Protein AF-A0A8T5MMN0-F1 (afdb_monomer)

Structure (mmCIF, N/CA/C/O backbone):
data_AF-A0A8T5MMN0-F1
#
_entry.id   AF-A0A8T5MMN0-F1
#
loop_
_atom_site.group_PDB
_atom_site.id
_atom_site.type_symbol
_atom_site.label_atom_id
_atom_site.label_alt_id
_atom_site.label_comp_id
_atom_site.label_asym_id
_atom_site.label_entity_id
_atom_site.label_seq_id
_atom_site.pdbx_PDB_ins_code
_atom_site.Cartn_x
_atom_site.Cartn_y
_atom_site.Cartn_z
_atom_site.occupancy
_atom_site.B_iso_or_equiv
_atom_site.auth_seq_id
_atom_site.auth_comp_id
_atom_site.auth_asym_id
_atom_site.auth_atom_id
_atom_site.pdbx_PDB_model_num
ATOM 1 N N . MET A 1 1 ? 16.183 12.855 -0.594 1.00 50.81 1 MET A N 1
ATOM 2 C CA . MET A 1 1 ? 17.279 11.936 -0.220 1.00 50.81 1 MET A CA 1
ATOM 3 C C . MET A 1 1 ? 18.190 12.653 0.757 1.00 50.81 1 MET A C 1
ATOM 5 O O . MET A 1 1 ? 18.650 13.741 0.435 1.00 50.81 1 MET A O 1
ATOM 9 N N . ILE A 1 2 ? 18.397 12.097 1.950 1.00 59.03 2 ILE A N 1
ATOM 10 C CA . ILE A 1 2 ? 19.385 12.622 2.902 1.00 59.03 2 ILE A CA 1
ATOM 11 C C . ILE A 1 2 ? 20.780 12.265 2.369 1.00 59.03 2 ILE A C 1
ATOM 13 O O . ILE A 1 2 ? 20.965 11.178 1.824 1.00 59.03 2 ILE A O 1
ATOM 17 N N . SER A 1 3 ? 21.750 13.178 2.458 1.00 78.44 3 SER A N 1
ATOM 18 C CA . SER A 1 3 ? 23.101 12.899 1.963 1.00 78.44 3 SER A CA 1
ATOM 19 C C . SER A 1 3 ? 23.800 11.874 2.863 1.00 78.44 3 SER A C 1
ATOM 21 O O . SER A 1 3 ? 23.713 11.949 4.087 1.00 78.44 3 SER A O 1
ATOM 23 N N . ALA A 1 4 ? 24.546 10.939 2.268 1.00 73.38 4 ALA A N 1
ATOM 24 C CA . ALA A 1 4 ? 25.318 9.939 3.014 1.00 73.38 4 ALA A CA 1
ATOM 25 C C . ALA A 1 4 ? 26.322 10.572 4.000 1.00 73.38 4 ALA A C 1
ATOM 27 O O . ALA A 1 4 ? 26.671 9.978 5.018 1.00 73.38 4 ALA A O 1
ATOM 28 N N . LYS A 1 5 ? 26.757 11.807 3.716 1.00 77.69 5 LYS A N 1
ATOM 29 C CA . LYS A 1 5 ? 27.598 12.606 4.611 1.00 77.69 5 LYS A CA 1
ATOM 30 C C . LYS A 1 5 ? 26.834 13.052 5.862 1.00 77.69 5 LYS A C 1
ATOM 32 O O . LYS A 1 5 ? 27.363 12.925 6.957 1.00 77.69 5 LYS A O 1
ATOM 37 N N . LEU A 1 6 ? 25.587 13.502 5.704 1.00 74.56 6 LEU A N 1
ATOM 38 C CA . LEU A 1 6 ? 24.739 13.906 6.825 1.00 74.56 6 LEU A CA 1
ATOM 39 C C . LEU A 1 6 ? 24.403 12.719 7.736 1.00 74.56 6 LEU A C 1
ATOM 41 O O . LEU A 1 6 ? 24.421 12.874 8.948 1.00 74.56 6 LEU A O 1
ATOM 45 N N . ILE A 1 7 ? 24.151 11.537 7.163 1.00 73.81 7 ILE A N 1
ATOM 46 C CA . ILE A 1 7 ? 23.873 10.307 7.926 1.00 73.81 7 ILE A CA 1
ATOM 47 C C . ILE A 1 7 ? 25.061 9.964 8.836 1.00 73.81 7 ILE A C 1
ATOM 49 O O . ILE A 1 7 ? 24.891 9.855 10.046 1.00 73.81 7 ILE A O 1
ATOM 53 N N . LYS A 1 8 ? 26.282 9.927 8.284 1.00 71.38 8 LYS A N 1
ATOM 54 C CA . LYS A 1 8 ? 27.506 9.684 9.069 1.00 71.38 8 LYS A CA 1
ATOM 55 C C . LYS A 1 8 ? 27.772 10.745 10.137 1.00 71.38 8 LYS A C 1
ATOM 57 O O . LYS A 1 8 ? 28.309 10.427 11.196 1.00 71.38 8 LYS A O 1
ATOM 62 N N . ASP A 1 9 ? 27.450 12.005 9.857 1.00 77.38 9 ASP A N 1
ATOM 63 C CA . ASP A 1 9 ? 27.627 13.091 10.825 1.00 77.38 9 ASP A CA 1
ATOM 64 C C . ASP A 1 9 ? 26.597 13.023 11.970 1.00 77.38 9 ASP A C 1
ATOM 66 O O . ASP A 1 9 ? 26.895 13.471 13.077 1.00 77.38 9 ASP A O 1
ATOM 70 N N . LEU A 1 10 ? 25.414 12.444 11.732 1.00 73.50 10 LEU A N 1
ATOM 71 C CA . LEU A 1 10 ? 24.392 12.194 12.753 1.00 73.50 10 LEU A CA 1
ATOM 72 C C . LEU A 1 10 ? 24.743 10.976 13.620 1.00 73.50 10 LEU A C 1
ATOM 74 O O . LEU A 1 10 ? 24.730 11.093 14.845 1.00 73.50 10 LEU A O 1
ATOM 78 N N . GLU A 1 11 ? 25.175 9.868 13.012 1.00 68.69 11 GLU A N 1
ATOM 79 C CA . GLU A 1 11 ? 25.660 8.673 13.727 1.00 68.69 11 GLU A CA 1
ATOM 80 C C . GLU A 1 11 ? 26.822 9.018 14.675 1.00 68.69 11 GLU A C 1
ATOM 82 O O . GLU A 1 11 ? 26.828 8.641 15.845 1.00 68.69 11 GLU A O 1
ATOM 87 N N . LYS A 1 12 ? 27.781 9.838 14.215 1.00 72.44 12 LYS A N 1
ATOM 88 C CA . LYS A 1 12 ? 28.902 10.324 15.043 1.00 72.44 12 LYS A CA 1
ATOM 89 C C . LYS A 1 12 ? 28.479 11.187 16.232 1.00 72.44 12 LYS A C 1
ATOM 91 O O . LYS A 1 12 ? 29.250 11.317 17.180 1.00 72.44 12 LYS A O 1
ATOM 96 N N . LYS A 1 13 ? 27.299 11.808 16.177 1.00 76.69 13 LYS A N 1
ATOM 97 C CA . LYS A 1 13 ? 26.733 12.611 17.272 1.00 76.69 13 LYS A CA 1
ATOM 98 C C . LYS A 1 13 ? 25.894 11.778 18.249 1.00 76.69 13 LYS A C 1
ATOM 100 O O . LYS A 1 13 ? 25.288 12.361 19.142 1.00 76.69 13 LYS A O 1
ATOM 105 N N . GLY A 1 14 ? 25.871 10.451 18.099 1.00 53.41 14 GLY A N 1
ATOM 106 C CA . GLY A 1 14 ? 25.109 9.548 18.963 1.00 53.41 14 GLY A CA 1
ATOM 107 C C . GLY A 1 14 ? 23.622 9.472 18.618 1.00 53.41 14 GLY A C 1
ATOM 108 O O . GLY A 1 14 ? 22.844 8.974 19.423 1.00 53.41 14 GLY A O 1
ATOM 109 N N . PHE A 1 15 ? 23.215 9.965 17.442 1.00 58.56 15 PHE A N 1
ATOM 110 C CA . PHE A 1 15 ? 21.900 9.639 16.902 1.00 58.56 15 PHE A CA 1
ATOM 111 C C . PHE A 1 15 ? 21.975 8.243 16.280 1.00 58.56 15 PHE A C 1
ATOM 113 O O . PHE A 1 15 ? 22.472 8.091 15.164 1.00 58.56 15 PHE A O 1
ATOM 120 N N . GLU A 1 16 ? 21.476 7.233 16.992 1.00 56.16 16 GLU A N 1
ATOM 121 C CA . GLU A 1 16 ? 21.065 5.983 16.355 1.00 56.16 16 GLU A CA 1
ATOM 122 C C . GLU A 1 16 ? 19.854 6.297 15.473 1.00 56.16 16 GLU A C 1
ATOM 124 O O . GLU A 1 16 ? 18.778 6.677 15.939 1.00 56.16 16 GLU A O 1
ATOM 129 N N . LEU A 1 17 ? 20.069 6.245 14.160 1.00 58.19 17 LEU A N 1
ATOM 130 C CA . LEU A 1 17 ? 18.989 6.299 13.188 1.00 58.19 17 LEU A CA 1
ATOM 131 C C . LEU A 1 17 ? 18.343 4.916 13.160 1.00 58.19 17 LEU A C 1
ATOM 133 O O . LEU A 1 17 ? 18.714 4.073 12.344 1.00 58.19 17 LEU A O 1
ATOM 137 N N . ASP A 1 18 ? 17.377 4.696 14.048 1.00 52.75 18 ASP A N 1
ATOM 138 C CA . ASP A 1 18 ? 16.471 3.558 13.942 1.00 52.75 18 ASP A CA 1
ATOM 139 C C . ASP A 1 18 ? 15.625 3.749 12.684 1.00 52.75 18 ASP A C 1
ATOM 141 O O . ASP A 1 18 ? 14.630 4.479 12.651 1.00 52.75 18 ASP A O 1
ATOM 145 N N . PHE A 1 19 ? 16.066 3.129 11.593 1.00 55.66 19 PHE A N 1
ATOM 146 C CA . PHE A 1 19 ? 15.225 3.009 10.419 1.00 55.66 19 PHE A CA 1
ATOM 147 C C . PHE A 1 19 ? 14.053 2.096 10.788 1.00 55.66 19 PHE A C 1
ATOM 149 O O . PHE A 1 19 ? 14.296 0.994 11.287 1.00 55.66 19 PHE A O 1
ATOM 156 N N . PRO A 1 20 ? 12.797 2.511 10.545 1.00 58.19 20 PRO A N 1
ATOM 157 C CA . PRO A 1 20 ? 11.655 1.652 10.807 1.00 58.19 20 PRO A CA 1
ATOM 158 C C . PRO A 1 20 ? 11.820 0.368 9.995 1.00 58.19 20 PRO A C 1
ATOM 160 O O . PRO A 1 20 ? 11.837 0.378 8.759 1.00 58.19 20 PRO A O 1
ATOM 163 N N . THR A 1 21 ? 12.018 -0.735 10.709 1.00 60.91 21 THR A N 1
ATOM 164 C CA . THR A 1 21 ? 12.093 -2.070 10.132 1.00 60.91 21 THR A CA 1
ATOM 165 C C . THR A 1 21 ? 10.674 -2.601 10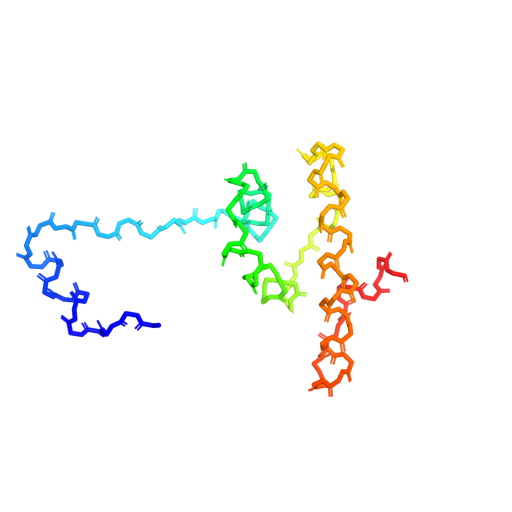.076 1.00 60.91 21 THR A C 1
ATOM 167 O O . THR A 1 21 ? 10.109 -3.048 11.067 1.00 60.91 21 THR A O 1
ATOM 170 N N . PHE A 1 22 ? 10.061 -2.491 8.902 1.00 65.25 22 PHE A N 1
ATOM 171 C CA . PHE A 1 22 ? 8.756 -3.094 8.683 1.00 65.25 22 PHE A CA 1
ATOM 172 C C . PHE A 1 22 ? 8.943 -4.601 8.516 1.00 65.25 22 PHE A C 1
ATOM 174 O O . PHE A 1 22 ? 9.711 -5.037 7.659 1.00 65.25 22 PHE A O 1
ATOM 181 N N . GLU A 1 23 ? 8.226 -5.395 9.310 1.00 70.88 23 GLU A N 1
ATOM 182 C CA . GLU A 1 23 ? 8.267 -6.861 9.205 1.00 70.88 23 GLU A CA 1
ATOM 183 C C . GLU A 1 23 ? 7.745 -7.363 7.848 1.00 70.88 23 GLU A C 1
ATOM 185 O O . GLU A 1 23 ? 8.125 -8.442 7.396 1.00 70.88 23 GLU A O 1
ATOM 190 N N . SER A 1 24 ? 6.874 -6.588 7.187 1.00 84.12 24 SER A N 1
ATOM 191 C CA . SER A 1 24 ? 6.336 -6.908 5.865 1.00 84.12 24 SER A CA 1
ATOM 192 C C . SER A 1 24 ? 5.873 -5.663 5.097 1.00 84.12 24 SER A C 1
ATOM 194 O O . SER A 1 24 ? 5.647 -4.592 5.674 1.00 84.12 24 SER A O 1
ATOM 196 N N . ASN A 1 25 ? 5.687 -5.811 3.782 1.00 86.06 25 ASN A N 1
ATOM 197 C CA . ASN A 1 25 ? 5.154 -4.756 2.917 1.00 86.06 25 ASN A CA 1
ATOM 198 C C . ASN A 1 25 ? 3.717 -4.362 3.297 1.00 86.06 25 ASN A C 1
ATOM 200 O O . ASN A 1 25 ? 3.349 -3.192 3.205 1.00 86.06 25 ASN A O 1
ATOM 204 N N . GLU A 1 26 ? 2.917 -5.308 3.788 1.00 89.81 26 GLU A N 1
ATOM 205 C CA . GLU A 1 26 ? 1.572 -5.050 4.302 1.00 89.81 26 GLU A CA 1
ATOM 206 C C . GLU A 1 26 ? 1.622 -4.166 5.546 1.00 89.81 26 GLU A C 1
ATOM 208 O O . GLU A 1 26 ? 0.916 -3.160 5.595 1.00 89.81 26 GLU A O 1
ATOM 213 N N . ASN A 1 27 ? 2.480 -4.498 6.519 1.00 87.38 27 ASN A N 1
ATOM 214 C CA . ASN A 1 27 ? 2.648 -3.692 7.730 1.00 87.38 27 ASN A CA 1
ATOM 215 C C . ASN A 1 27 ? 3.089 -2.267 7.375 1.00 87.38 27 ASN A C 1
ATOM 217 O O . ASN A 1 27 ? 2.502 -1.306 7.865 1.00 87.38 27 ASN A O 1
ATOM 221 N N . ARG A 1 28 ? 4.012 -2.122 6.416 1.00 88.06 28 ARG A N 1
ATOM 222 C CA . ARG A 1 28 ? 4.431 -0.814 5.900 1.00 88.06 28 ARG A CA 1
ATOM 223 C C . ARG A 1 28 ? 3.275 0.001 5.325 1.00 88.06 28 ARG A C 1
ATOM 225 O O . ARG A 1 28 ? 3.138 1.181 5.638 1.00 88.06 28 ARG A O 1
ATOM 232 N N . ILE A 1 29 ? 2.441 -0.603 4.480 1.00 89.50 29 ILE A N 1
ATOM 233 C CA . ILE A 1 29 ? 1.288 0.082 3.878 1.00 89.50 29 ILE A CA 1
ATOM 234 C C . ILE A 1 29 ? 0.274 0.481 4.957 1.00 89.50 29 ILE A C 1
ATOM 236 O O . ILE A 1 29 ? -0.233 1.604 4.939 1.00 89.50 29 ILE A O 1
ATOM 240 N N . ILE A 1 30 ? -0.004 -0.419 5.902 1.00 89.75 30 ILE A N 1
ATOM 241 C CA . ILE A 1 30 ? -0.948 -0.184 6.999 1.00 89.75 30 ILE A CA 1
ATOM 242 C C . ILE A 1 30 ? -0.469 0.966 7.886 1.00 89.75 30 ILE A C 1
ATOM 244 O O . ILE A 1 30 ? -1.252 1.870 8.173 1.00 89.75 30 ILE A O 1
ATOM 248 N N . GLU A 1 31 ? 0.802 0.970 8.283 1.00 88.62 31 GLU A N 1
ATOM 249 C CA . GLU A 1 31 ? 1.382 2.015 9.130 1.00 88.62 31 GLU A CA 1
ATOM 250 C C . GLU A 1 31 ? 1.370 3.379 8.434 1.00 88.62 31 GLU A C 1
ATOM 252 O O . GLU A 1 31 ? 0.893 4.354 9.014 1.00 88.62 31 GLU A O 1
ATOM 257 N N . ILE A 1 32 ? 1.756 3.443 7.152 1.00 88.56 32 ILE A N 1
ATOM 258 C CA . ILE A 1 32 ? 1.696 4.689 6.369 1.00 88.56 32 ILE A CA 1
ATOM 259 C C . ILE A 1 32 ? 0.267 5.253 6.323 1.00 88.56 32 ILE A C 1
ATOM 261 O O . ILE A 1 32 ? 0.064 6.466 6.430 1.00 88.56 32 ILE A O 1
ATOM 265 N N . LEU A 1 33 ? -0.739 4.392 6.149 1.00 88.31 33 LEU A N 1
ATOM 266 C CA . LEU A 1 33 ? -2.142 4.812 6.124 1.00 88.31 33 LEU A CA 1
ATOM 267 C C . LEU A 1 33 ? -2.648 5.221 7.516 1.00 88.31 33 LEU A C 1
ATOM 269 O O . LEU A 1 33 ? -3.438 6.162 7.623 1.00 88.31 33 LEU A O 1
ATOM 273 N N . ALA A 1 34 ? -2.176 4.560 8.575 1.00 87.75 34 ALA A N 1
ATOM 274 C CA . ALA A 1 34 ? -2.546 4.844 9.958 1.00 87.75 34 ALA A CA 1
ATOM 275 C C . ALA A 1 34 ? -1.940 6.156 10.487 1.00 87.75 34 ALA A C 1
ATOM 277 O O . ALA A 1 34 ? -2.600 6.862 11.253 1.00 87.75 34 ALA A O 1
ATOM 278 N N . GLU A 1 35 ? -0.731 6.523 10.047 1.00 85.31 35 GLU A N 1
ATOM 279 C CA . GLU A 1 35 ? -0.064 7.779 10.422 1.00 85.31 35 GLU A CA 1
ATOM 280 C C . GLU A 1 35 ? -0.813 9.033 9.944 1.00 85.31 35 GLU A C 1
ATOM 282 O O . GLU A 1 35 ? -0.571 10.131 10.449 1.00 85.31 35 GLU A O 1
ATOM 287 N N . LYS A 1 36 ? -1.725 8.897 8.966 1.00 79.19 36 LYS A N 1
ATOM 288 C CA . LYS A 1 36 ? -2.477 10.007 8.342 1.00 79.19 36 LYS A CA 1
ATOM 289 C C . LYS A 1 36 ? -1.579 11.130 7.808 1.00 79.19 36 LYS A C 1
ATOM 291 O O . LYS A 1 36 ? -2.025 12.263 7.620 1.00 79.19 36 LYS A O 1
ATOM 296 N N . ASN A 1 37 ? -0.315 10.818 7.544 1.00 82.06 37 ASN A N 1
ATOM 297 C CA . ASN A 1 37 ? 0.657 11.748 7.005 1.00 82.06 37 ASN A CA 1
ATOM 298 C C . ASN A 1 37 ? 0.671 11.636 5.481 1.00 82.06 37 ASN A C 1
ATOM 300 O O . ASN A 1 37 ? 1.296 10.746 4.904 1.00 82.06 37 ASN A O 1
ATOM 304 N N . GLU A 1 38 ? 0.006 12.576 4.811 1.00 84.31 38 GLU A N 1
ATOM 305 C CA . GLU A 1 38 ? -0.160 12.508 3.357 1.00 84.31 38 GLU A CA 1
ATOM 306 C C . GLU A 1 38 ? 1.156 12.549 2.574 1.00 84.31 38 GLU A C 1
ATOM 308 O O . GLU A 1 38 ? 1.223 12.067 1.443 1.00 84.31 38 GLU A O 1
ATOM 313 N N . ARG A 1 39 ? 2.227 13.068 3.187 1.00 85.00 39 ARG A N 1
ATOM 314 C CA . ARG A 1 39 ? 3.565 13.105 2.582 1.00 85.00 39 ARG A CA 1
ATOM 315 C C . ARG A 1 39 ? 4.158 11.712 2.380 1.00 85.00 39 ARG A C 1
ATOM 317 O O . ARG A 1 39 ? 5.073 11.573 1.573 1.00 85.00 39 ARG A O 1
ATOM 324 N N . LEU A 1 40 ? 3.652 10.705 3.092 1.00 84.88 40 LEU A N 1
ATOM 325 C CA . LEU A 1 40 ? 4.108 9.320 2.999 1.00 84.88 40 LEU A CA 1
ATOM 326 C C . LEU A 1 40 ? 3.324 8.499 1.972 1.00 84.88 40 LEU A C 1
ATOM 328 O O . LEU A 1 40 ? 3.814 7.467 1.522 1.00 84.88 40 LEU A O 1
ATOM 332 N N . TYR A 1 41 ? 2.153 8.959 1.524 1.00 86.50 41 TYR A N 1
ATOM 333 C CA . TYR A 1 41 ? 1.345 8.232 0.536 1.00 86.50 41 TYR A CA 1
ATOM 334 C C . TYR A 1 41 ? 2.066 7.931 -0.785 1.00 86.50 41 TYR A C 1
ATOM 336 O O . TYR A 1 41 ? 1.841 6.847 -1.322 1.00 86.50 41 TYR A O 1
ATOM 344 N N . PRO A 1 42 ? 2.969 8.789 -1.308 1.00 85.88 42 PRO A N 1
ATOM 345 C CA . PRO A 1 42 ? 3.767 8.454 -2.486 1.00 85.88 42 PRO A CA 1
ATOM 346 C C . PRO A 1 42 ? 4.680 7.232 -2.310 1.00 85.88 42 PRO A C 1
ATOM 348 O O . PRO A 1 42 ? 5.110 6.659 -3.308 1.00 85.88 42 PRO A O 1
ATOM 351 N N . ALA A 1 43 ? 4.971 6.810 -1.074 1.00 85.62 43 ALA A N 1
ATOM 352 C CA . ALA A 1 43 ? 5.743 5.599 -0.822 1.00 85.62 43 ALA A CA 1
ATOM 353 C C . ALA A 1 43 ? 4.925 4.318 -1.051 1.00 85.62 43 ALA A C 1
ATOM 355 O O . ALA A 1 43 ? 5.509 3.300 -1.407 1.00 85.62 43 ALA A O 1
ATOM 356 N N . ILE A 1 44 ? 3.592 4.365 -0.918 1.00 88.31 44 ILE A N 1
ATOM 357 C CA . ILE A 1 44 ? 2.731 3.185 -1.099 1.00 88.31 44 ILE A CA 1
ATOM 358 C C . ILE A 1 44 ? 2.820 2.640 -2.533 1.00 88.31 44 ILE A C 1
ATOM 360 O O . ILE A 1 44 ? 3.106 1.456 -2.671 1.00 88.31 44 ILE A O 1
ATOM 364 N N . PRO A 1 45 ? 2.675 3.444 -3.610 1.00 87.81 45 PRO A N 1
ATOM 365 C CA . PRO A 1 45 ? 2.884 2.962 -4.975 1.00 87.81 45 PRO A CA 1
ATOM 366 C C . PRO A 1 45 ? 4.237 2.287 -5.194 1.00 87.81 45 PRO A C 1
ATOM 368 O O . PRO A 1 45 ? 4.315 1.333 -5.953 1.00 87.81 45 PRO A O 1
ATOM 371 N N . ILE A 1 46 ? 5.296 2.741 -4.520 1.00 85.06 46 ILE A N 1
ATOM 372 C CA . ILE A 1 46 ? 6.613 2.104 -4.624 1.00 85.06 46 ILE A CA 1
ATOM 373 C C . ILE A 1 46 ? 6.562 0.704 -4.010 1.00 85.06 46 ILE A C 1
ATOM 375 O O . ILE A 1 46 ? 7.083 -0.230 -4.596 1.00 85.06 46 ILE A O 1
ATOM 379 N N . THR A 1 47 ? 5.894 0.537 -2.871 1.00 85.81 47 THR A N 1
ATOM 380 C CA . THR A 1 47 ? 5.718 -0.771 -2.226 1.00 85.81 47 THR A CA 1
ATOM 381 C C . THR A 1 47 ? 4.810 -1.711 -3.031 1.00 85.81 47 THR A C 1
ATOM 383 O O . THR A 1 47 ? 4.996 -2.920 -2.990 1.00 85.81 47 THR A O 1
ATOM 386 N N . LEU A 1 48 ? 3.866 -1.179 -3.818 1.00 86.94 48 LEU A N 1
ATOM 387 C CA . LEU A 1 48 ? 2.956 -1.975 -4.658 1.00 86.94 48 LEU A CA 1
ATOM 388 C C . LEU A 1 48 ? 3.628 -2.628 -5.884 1.00 86.94 48 LEU A C 1
ATOM 390 O O . LEU A 1 48 ? 2.979 -3.425 -6.566 1.00 86.94 48 LEU A O 1
ATOM 394 N N . THR A 1 49 ? 4.879 -2.279 -6.212 1.00 83.50 49 THR A N 1
ATOM 395 C CA . THR A 1 49 ? 5.646 -2.981 -7.263 1.00 83.50 49 THR A CA 1
ATOM 396 C C . THR A 1 49 ? 6.187 -4.325 -6.778 1.00 83.50 49 THR A C 1
ATOM 398 O O . THR A 1 49 ? 6.485 -5.202 -7.590 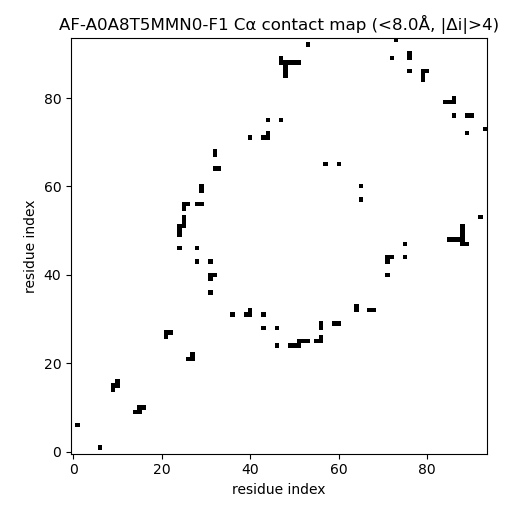1.00 83.50 49 THR A O 1
ATOM 401 N N . GLU A 1 50 ? 6.291 -4.495 -5.464 1.00 83.19 50 GLU A N 1
ATOM 402 C CA . GLU A 1 50 ? 6.709 -5.724 -4.810 1.00 83.19 50 GLU A CA 1
ATOM 403 C C . GLU A 1 50 ? 5.491 -6.578 -4.438 1.00 83.19 50 GLU A C 1
ATOM 405 O O . GLU A 1 50 ? 4.340 -6.149 -4.542 1.00 83.19 50 GLU A O 1
ATOM 410 N N . HIS A 1 51 ? 5.735 -7.818 -4.014 1.00 84.44 51 HIS A N 1
ATOM 411 C CA . HIS A 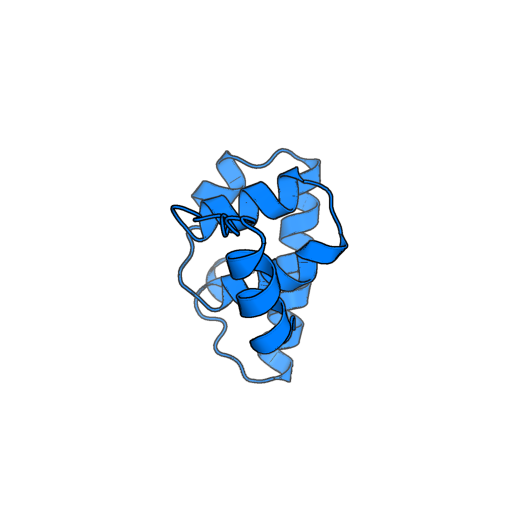1 51 ? 4.661 -8.690 -3.553 1.00 84.44 51 HIS A CA 1
ATOM 412 C C . HIS A 1 51 ? 4.001 -8.127 -2.286 1.00 84.44 51 HIS A C 1
ATOM 414 O O . HIS A 1 51 ? 4.691 -7.698 -1.357 1.00 84.44 51 HIS A O 1
ATOM 420 N N . PHE A 1 52 ? 2.668 -8.166 -2.257 1.00 87.88 52 PHE A N 1
ATOM 421 C CA . PHE A 1 52 ? 1.854 -7.848 -1.088 1.00 87.88 52 PHE A CA 1
ATOM 422 C C . PHE A 1 52 ? 0.534 -8.633 -1.114 1.00 87.88 52 PHE A C 1
ATOM 424 O O . PHE A 1 52 ? 0.037 -9.007 -2.180 1.00 87.88 52 PHE A O 1
ATOM 431 N N . ASN A 1 53 ? -0.059 -8.836 0.061 1.00 87.88 53 ASN A N 1
ATOM 432 C CA . ASN A 1 53 ? -1.382 -9.424 0.235 1.00 87.88 53 ASN A CA 1
ATOM 433 C C . ASN A 1 53 ? -2.450 -8.340 0.469 1.00 87.88 53 ASN A C 1
ATOM 435 O O . ASN A 1 53 ? -2.530 -7.738 1.542 1.00 87.88 53 ASN A O 1
ATOM 439 N N . TYR A 1 54 ? -3.300 -8.110 -0.534 1.00 86.75 54 TYR A N 1
ATOM 440 C CA . TYR A 1 54 ? -4.365 -7.105 -0.474 1.00 86.75 54 TYR A CA 1
ATOM 441 C C . TYR A 1 54 ? -5.417 -7.399 0.604 1.00 86.75 54 TYR A C 1
ATOM 443 O O . TYR A 1 54 ? -5.802 -6.492 1.346 1.00 86.75 54 TYR A O 1
ATOM 451 N N . ASP A 1 55 ? -5.838 -8.658 0.744 1.00 87.44 55 ASP A N 1
ATOM 452 C CA . ASP A 1 55 ? -6.869 -9.054 1.708 1.00 87.44 55 ASP A CA 1
ATOM 453 C C . ASP A 1 55 ? -6.413 -8.809 3.148 1.00 87.44 55 ASP A C 1
ATOM 455 O O . ASP A 1 55 ? -7.184 -8.318 3.977 1.00 87.44 55 ASP A O 1
ATOM 459 N N . LEU A 1 56 ? -5.140 -9.088 3.442 1.00 88.94 56 LEU A N 1
ATOM 460 C CA . LEU A 1 56 ? -4.554 -8.854 4.762 1.00 88.94 56 LEU A CA 1
ATOM 461 C C . LEU A 1 56 ? -4.525 -7.359 5.104 1.00 88.94 56 LEU A C 1
ATOM 463 O O . LEU A 1 56 ?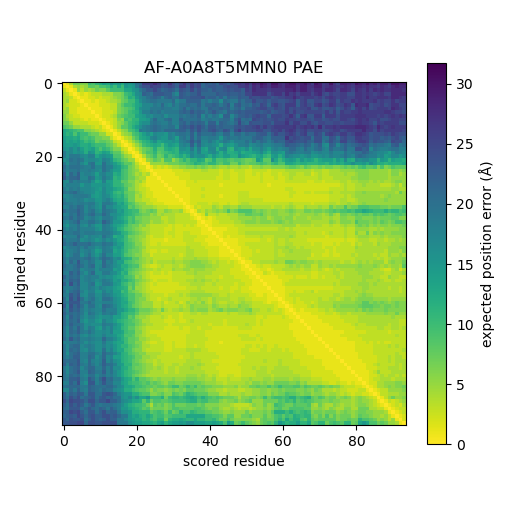 -4.871 -6.973 6.225 1.00 88.94 56 LEU A O 1
ATOM 467 N N . ILE A 1 57 ? -4.171 -6.513 4.131 1.00 89.31 57 ILE A N 1
ATOM 468 C CA . ILE A 1 57 ? -4.204 -5.056 4.290 1.00 89.31 57 ILE A CA 1
ATOM 469 C C .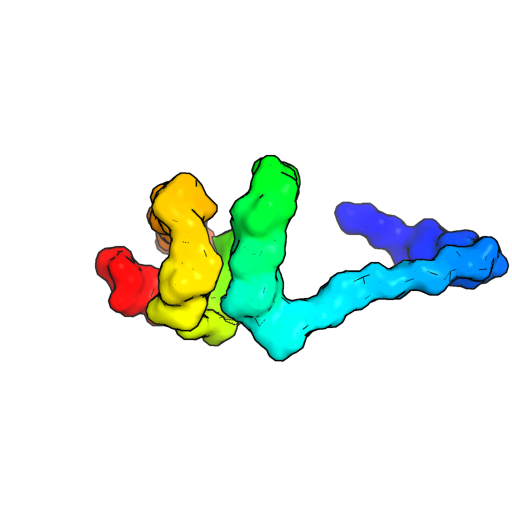 ILE A 1 57 ? -5.639 -4.607 4.571 1.00 89.31 57 ILE A C 1
ATOM 471 O O . ILE A 1 57 ? -5.894 -3.936 5.572 1.00 89.31 57 ILE A O 1
ATOM 475 N N . LEU A 1 58 ? -6.605 -5.029 3.750 1.00 89.19 58 LEU A N 1
ATOM 476 C CA . LEU A 1 58 ? -8.003 -4.642 3.928 1.00 89.19 58 LEU A CA 1
ATOM 477 C C . LEU A 1 58 ? -8.559 -5.046 5.293 1.00 89.19 58 LEU A C 1
ATOM 479 O O . LEU A 1 58 ? -9.231 -4.233 5.929 1.00 89.19 58 LEU A O 1
ATOM 483 N N . GLN A 1 59 ? -8.273 -6.258 5.773 1.00 90.44 59 GLN A N 1
ATOM 484 C CA . GLN A 1 59 ? -8.742 -6.732 7.080 1.00 90.44 59 GLN A CA 1
ATOM 485 C C . GLN A 1 59 ? -8.293 -5.828 8.235 1.00 90.44 59 GLN A C 1
ATOM 487 O O . GLN A 1 59 ? -9.046 -5.655 9.193 1.00 90.44 59 GLN A O 1
ATOM 492 N N . ARG A 1 60 ? -7.106 -5.221 8.133 1.00 90.12 60 ARG A N 1
ATOM 493 C CA . ARG A 1 60 ? -6.517 -4.381 9.187 1.00 90.12 60 ARG A CA 1
ATOM 494 C C . ARG A 1 60 ? -6.861 -2.894 9.072 1.00 90.12 60 ARG A C 1
ATOM 496 O O . ARG A 1 60 ? -6.802 -2.187 10.075 1.00 90.12 60 ARG A O 1
ATOM 503 N N . LEU A 1 61 ? -7.252 -2.418 7.890 1.00 90.88 61 LEU A N 1
ATOM 504 C CA . LEU A 1 61 ? -7.613 -1.015 7.671 1.00 90.88 61 LEU A CA 1
ATOM 505 C C . LEU A 1 61 ? -9.050 -0.694 8.105 1.00 90.88 61 LEU A C 1
ATOM 507 O O . LEU A 1 61 ? -9.989 -1.456 7.854 1.00 90.88 61 LEU A O 1
ATOM 511 N N . LYS A 1 62 ? -9.250 0.506 8.658 1.00 90.38 62 LYS A N 1
ATOM 512 C CA . LYS A 1 62 ? -10.571 1.098 8.912 1.00 90.38 62 LYS A CA 1
ATOM 513 C C . LYS A 1 62 ? -11.156 1.686 7.624 1.00 90.38 62 LYS A C 1
ATOM 515 O O . LYS A 1 62 ? -10.439 2.050 6.697 1.00 90.38 62 LYS A O 1
ATOM 520 N N . LEU A 1 63 ? -12.479 1.864 7.588 1.00 87.88 63 LEU A N 1
ATOM 521 C CA . LEU A 1 63 ? -13.228 2.462 6.465 1.00 87.88 63 LEU A CA 1
ATOM 522 C C . LEU A 1 63 ? -12.574 3.692 5.789 1.00 87.88 63 LEU A C 1
ATOM 524 O O . LEU A 1 63 ? -12.505 3.702 4.558 1.00 87.88 63 LEU A O 1
ATOM 528 N N . PRO A 1 64 ? -12.107 4.729 6.517 1.00 87.94 64 PRO A N 1
ATOM 529 C CA . PRO A 1 64 ? -11.473 5.886 5.881 1.00 87.94 64 PRO A CA 1
ATOM 530 C C . PRO A 1 64 ? -10.123 5.551 5.233 1.00 87.94 64 PRO A C 1
ATOM 532 O O . PRO A 1 64 ? -9.829 6.050 4.149 1.00 87.94 64 PRO A O 1
ATOM 535 N N . GLU A 1 65 ? -9.329 4.685 5.862 1.00 88.81 65 GLU A N 1
ATOM 536 C CA . GLU A 1 65 ? -8.022 4.265 5.350 1.00 88.81 65 GLU A CA 1
ATOM 537 C C 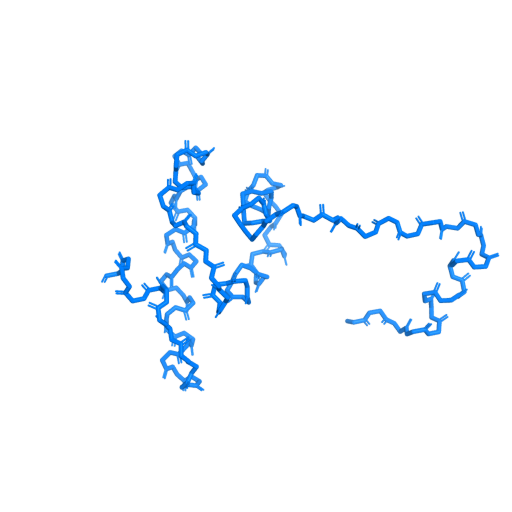. GLU A 1 65 ? -8.184 3.381 4.110 1.00 88.81 65 GLU A C 1
ATOM 539 O O . GLU A 1 65 ? -7.473 3.581 3.131 1.00 88.81 65 GLU A O 1
ATOM 544 N N . ARG A 1 66 ? -9.184 2.486 4.098 1.00 89.94 66 ARG A N 1
ATOM 545 C CA . ARG A 1 66 ? -9.536 1.665 2.926 1.00 89.94 66 ARG A CA 1
ATOM 546 C C . ARG A 1 66 ? -9.857 2.524 1.708 1.00 89.94 66 ARG A C 1
ATOM 548 O O . ARG A 1 66 ? -9.220 2.375 0.675 1.00 89.94 66 ARG A O 1
ATOM 555 N N . LYS A 1 67 ? -10.759 3.503 1.858 1.00 89.38 67 LYS A N 1
ATOM 556 C CA . LYS A 1 67 ? -11.102 4.435 0.767 1.00 89.38 67 LYS A CA 1
ATOM 557 C C . LYS A 1 67 ? -9.872 5.150 0.216 1.00 89.38 67 LYS A C 1
ATOM 559 O O . LYS A 1 67 ? -9.782 5.386 -0.987 1.00 89.38 67 LYS A O 1
ATOM 564 N N . LYS A 1 68 ? -8.937 5.528 1.092 1.00 90.12 68 LYS A N 1
ATOM 565 C CA . LYS A 1 68 ? -7.696 6.177 0.671 1.00 90.12 68 LYS A CA 1
ATOM 566 C C . LYS A 1 68 ? -6.766 5.199 -0.038 1.00 90.12 68 LYS A C 1
ATOM 568 O O . LYS A 1 68 ? -6.185 5.559 -1.057 1.00 90.12 68 LYS A O 1
ATOM 573 N N . PHE A 1 69 ? -6.652 3.976 0.465 1.00 91.75 69 PHE A N 1
ATOM 574 C CA . PHE A 1 69 ? -5.850 2.933 -0.152 1.00 91.75 69 PHE A CA 1
ATOM 575 C C . PHE A 1 69 ? -6.352 2.585 -1.556 1.00 91.75 69 PHE A C 1
ATOM 577 O O . PHE A 1 69 ? -5.555 2.573 -2.489 1.00 91.75 69 PHE A O 1
ATOM 584 N N . ASP A 1 70 ? -7.665 2.446 -1.742 1.00 90.44 70 ASP A N 1
ATOM 585 C CA . ASP A 1 70 ? -8.271 2.198 -3.054 1.00 90.44 70 ASP A CA 1
ATOM 586 C C . ASP A 1 70 ? -7.962 3.336 -4.041 1.00 90.44 70 ASP A C 1
ATOM 588 O O . ASP A 1 70 ? -7.577 3.102 -5.187 1.00 90.44 70 ASP A O 1
ATOM 592 N N . GLN A 1 71 ? -8.044 4.594 -3.586 1.00 90.69 71 GLN A N 1
ATOM 593 C CA . GLN A 1 71 ? -7.631 5.747 -4.395 1.00 90.69 71 GLN A CA 1
ATOM 594 C C . GLN A 1 71 ? -6.152 5.669 -4.790 1.00 90.69 71 GLN A C 1
ATOM 596 O O . GLN A 1 71 ? -5.805 5.960 -5.935 1.00 90.69 71 GLN A O 1
ATOM 601 N N . ILE A 1 72 ? -5.282 5.279 -3.857 1.00 90.62 72 ILE A N 1
ATOM 602 C CA . ILE A 1 72 ? -3.847 5.139 -4.109 1.00 90.62 72 ILE A CA 1
ATOM 603 C C . ILE A 1 72 ? -3.580 4.012 -5.109 1.00 90.62 72 ILE A C 1
ATOM 605 O O . ILE A 1 72 ? -2.778 4.217 -6.015 1.00 90.62 72 ILE A O 1
ATOM 609 N N . ILE A 1 73 ? -4.275 2.875 -5.014 1.00 90.62 73 ILE A N 1
ATOM 610 C CA . ILE A 1 73 ? -4.168 1.767 -5.975 1.00 90.62 73 ILE A CA 1
ATOM 611 C C . ILE A 1 73 ? -4.548 2.230 -7.384 1.00 90.62 73 ILE A C 1
ATOM 613 O O . ILE A 1 73 ? -3.801 1.988 -8.332 1.00 90.62 73 ILE A O 1
ATOM 617 N N . LEU A 1 74 ? -5.657 2.961 -7.531 1.00 90.12 74 LEU A N 1
ATOM 618 C CA . LEU A 1 74 ? -6.088 3.491 -8.830 1.00 90.12 74 LEU A CA 1
ATOM 619 C C . LEU A 1 74 ? -5.078 4.483 -9.422 1.00 90.12 74 LEU A C 1
ATOM 621 O O . LEU A 1 74 ? -4.859 4.511 -10.635 1.00 90.12 74 LEU A O 1
ATOM 625 N N . ILE A 1 75 ? -4.469 5.321 -8.582 1.00 89.06 75 ILE A N 1
ATOM 626 C CA . ILE A 1 75 ? -3.415 6.249 -9.007 1.00 89.06 75 ILE A CA 1
ATOM 627 C C . ILE A 1 75 ? -2.152 5.474 -9.400 1.00 89.06 75 ILE A C 1
ATOM 629 O O . ILE A 1 75 ? -1.575 5.753 -10.452 1.00 89.06 75 ILE A O 1
ATOM 633 N N . ALA A 1 76 ? -1.749 4.488 -8.597 1.00 89.31 76 ALA A N 1
ATOM 634 C CA . ALA A 1 76 ? -0.581 3.652 -8.848 1.00 89.31 76 ALA A CA 1
ATOM 635 C C . ALA A 1 76 ? -0.713 2.893 -10.172 1.00 89.31 76 ALA A C 1
ATOM 637 O O . ALA A 1 76 ? 0.203 2.939 -10.985 1.00 89.31 76 ALA A O 1
ATOM 638 N N . ASP A 1 77 ? -1.871 2.294 -10.457 1.00 88.6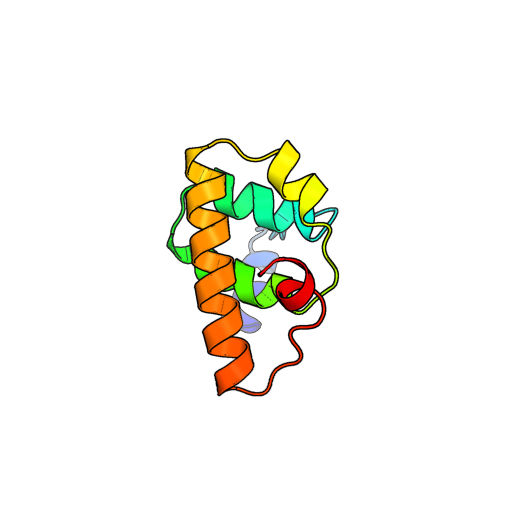2 77 ASP A N 1
ATOM 639 C CA . ASP A 1 77 ? -2.113 1.600 -11.725 1.00 88.62 77 ASP A CA 1
ATOM 640 C C . ASP A 1 77 ? -2.009 2.540 -12.935 1.00 88.62 77 ASP A C 1
ATOM 642 O O . ASP A 1 77 ? -1.363 2.208 -13.930 1.00 88.62 77 ASP A O 1
ATOM 646 N N . LYS A 1 78 ? -2.554 3.761 -12.846 1.00 89.00 78 LYS A N 1
ATOM 647 C CA . LYS A 1 78 ? -2.386 4.772 -13.906 1.00 89.00 78 LYS A CA 1
ATOM 648 C C . LYS A 1 78 ? -0.914 5.115 -14.141 1.00 89.00 78 LYS A C 1
ATOM 650 O O . LYS A 1 78 ? -0.500 5.231 -15.296 1.00 89.00 78 LYS A O 1
ATOM 655 N N . ILE A 1 79 ? -0.133 5.265 -13.070 1.00 87.69 79 ILE A N 1
ATOM 656 C CA . ILE A 1 79 ? 1.310 5.531 -13.149 1.00 87.69 79 ILE A CA 1
ATOM 657 C C . ILE A 1 79 ? 2.026 4.337 -13.782 1.00 87.69 79 ILE A C 1
ATOM 659 O O . ILE A 1 79 ? 2.761 4.516 -14.748 1.00 87.69 79 ILE A O 1
ATOM 663 N N . PHE A 1 80 ? 1.765 3.118 -13.313 1.00 90.00 80 PHE A N 1
ATOM 664 C CA . PHE A 1 80 ? 2.411 1.914 -13.829 1.00 90.00 80 PHE A CA 1
ATOM 665 C C . PHE A 1 80 ? 2.120 1.685 -15.310 1.00 90.00 80 PHE A C 1
ATOM 667 O O . PHE A 1 80 ? 3.035 1.383 -16.072 1.00 90.00 80 PHE 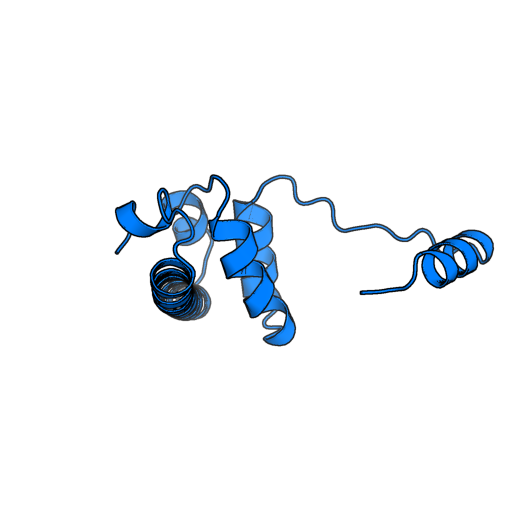A O 1
ATOM 674 N N . ARG A 1 81 ? 0.877 1.910 -15.755 1.00 87.31 81 ARG A N 1
ATOM 675 C CA . ARG A 1 81 ? 0.518 1.843 -17.180 1.00 87.31 81 ARG A CA 1
ATOM 676 C C . ARG A 1 81 ? 1.265 2.883 -18.012 1.00 87.31 81 ARG A C 1
ATOM 678 O O . ARG A 1 81 ? 1.733 2.556 -19.100 1.00 87.31 81 ARG A O 1
ATOM 685 N N . LYS A 1 82 ? 1.376 4.118 -17.514 1.00 90.62 82 LYS A N 1
ATOM 686 C CA . LYS A 1 82 ? 2.070 5.212 -18.207 1.00 90.62 82 LYS A CA 1
ATOM 687 C C . LYS A 1 82 ? 3.574 4.946 -18.326 1.00 90.62 82 LYS A C 1
ATOM 689 O O . LYS A 1 82 ? 4.135 5.113 -19.404 1.00 90.62 82 LYS A O 1
ATOM 694 N N . GLU A 1 83 ? 4.192 4.494 -17.242 1.00 88.19 83 GLU A N 1
ATOM 695 C CA . GLU A 1 83 ? 5.636 4.246 -17.139 1.00 88.19 83 GLU A CA 1
ATOM 696 C C . GLU A 1 83 ? 6.042 2.833 -17.606 1.00 88.19 83 GLU A C 1
ATOM 698 O O . GLU A 1 83 ? 7.216 2.477 -17.565 1.00 88.19 83 GLU A O 1
ATOM 703 N N . LYS A 1 84 ? 5.081 2.014 -18.064 1.00 86.31 84 LYS A N 1
ATOM 704 C CA . LYS A 1 84 ? 5.275 0.605 -18.461 1.00 86.31 84 LYS A CA 1
ATOM 705 C C . LYS A 1 84 ? 5.909 -0.261 -17.360 1.00 86.31 84 LYS A C 1
ATOM 707 O O . LYS A 1 84 ? 6.625 -1.218 -17.653 1.00 86.31 84 LYS A O 1
ATOM 712 N N . ILE A 1 85 ? 5.622 0.052 -16.099 1.00 85.81 85 ILE A N 1
ATOM 713 C CA . ILE A 1 85 ? 6.046 -0.749 -14.947 1.00 85.81 85 ILE A CA 1
ATOM 714 C C . ILE A 1 85 ? 5.124 -1.978 -14.838 1.00 85.81 85 ILE A C 1
ATOM 716 O O . ILE A 1 85 ? 3.904 -1.833 -14.975 1.00 85.81 85 ILE A O 1
ATOM 720 N N . PRO A 1 86 ? 5.659 -3.188 -14.584 1.00 81.06 86 PRO A N 1
ATOM 721 C CA . PRO A 1 86 ? 4.841 -4.366 -14.317 1.00 81.06 86 PRO A CA 1
ATOM 722 C C . PRO A 1 86 ? 3.918 -4.146 -13.112 1.00 81.06 86 PRO A C 1
ATOM 724 O O . PRO A 1 86 ? 4.375 -3.869 -12.009 1.00 81.06 86 PRO A O 1
ATOM 727 N N . ASN A 1 87 ? 2.611 -4.295 -13.318 1.00 80.94 87 ASN A N 1
ATOM 728 C CA . ASN A 1 87 ? 1.574 -4.108 -12.300 1.00 80.94 87 ASN A CA 1
ATOM 729 C C . ASN A 1 87 ? 0.918 -5.442 -11.903 1.00 80.94 87 ASN A C 1
ATOM 731 O O . ASN A 1 87 ? -0.298 -5.531 -11.738 1.00 80.94 87 ASN A O 1
ATOM 735 N N . THR A 1 88 ? 1.728 -6.499 -11.784 1.00 79.31 88 THR A N 1
ATOM 736 C CA . THR A 1 88 ? 1.284 -7.889 -11.577 1.00 79.31 88 THR A CA 1
ATOM 737 C C . THR A 1 88 ? 0.332 -8.038 -10.392 1.00 79.31 88 THR A C 1
ATOM 739 O O . THR A 1 88 ? -0.698 -8.694 -10.519 1.00 79.31 88 THR A O 1
ATOM 742 N N . TYR A 1 89 ? 0.649 -7.397 -9.266 1.00 76.88 89 TYR A N 1
ATOM 743 C CA . TYR A 1 89 ? -0.112 -7.524 -8.020 1.00 76.88 89 TYR A CA 1
ATOM 744 C C . TYR A 1 89 ? -1.319 -6.580 -7.959 1.00 76.88 89 TYR A C 1
ATOM 746 O O . TYR A 1 89 ? -2.360 -6.935 -7.423 1.00 76.88 89 TYR A O 1
ATOM 754 N N . THR A 1 90 ? -1.229 -5.396 -8.569 1.00 77.31 90 THR A N 1
ATOM 755 C CA . THR A 1 90 ? -2.335 -4.424 -8.598 1.00 77.31 90 THR A CA 1
ATOM 756 C C . THR A 1 90 ? -3.407 -4.766 -9.635 1.00 77.31 90 THR A C 1
ATOM 758 O O . THR A 1 90 ? -4.578 -4.480 -9.405 1.00 77.31 90 THR A O 1
ATOM 761 N N . ARG A 1 91 ? -3.064 -5.453 -10.736 1.00 72.44 91 ARG A N 1
ATOM 762 C CA . ARG A 1 91 ? -4.042 -5.943 -11.732 1.00 72.44 91 ARG A CA 1
ATOM 763 C C . ARG A 1 91 ? -5.011 -6.996 -11.212 1.00 72.44 91 ARG A C 1
ATOM 765 O O . ARG A 1 91 ? -6.063 -7.164 -11.806 1.00 72.44 91 ARG A O 1
ATOM 772 N N . GLN A 1 92 ? -4.644 -7.732 -10.170 1.00 71.94 92 GLN A N 1
ATOM 773 C CA . GLN A 1 92 ? -5.507 -8.771 -9.599 1.00 71.94 92 GLN A CA 1
ATOM 774 C C . GLN A 1 92 ? -6.635 -8.182 -8.736 1.00 71.94 92 GLN A C 1
ATOM 776 O O . GLN A 1 92 ? -7.533 -8.912 -8.332 1.00 71.94 92 GLN A O 1
ATOM 781 N N . ILE A 1 93 ? -6.571 -6.876 -8.455 1.00 75.00 93 ILE A N 1
ATO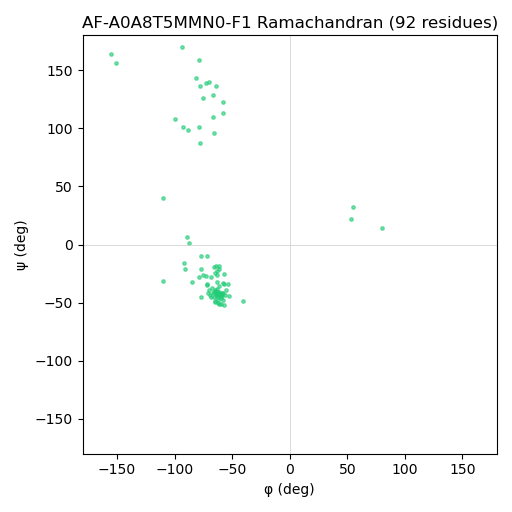M 782 C CA . ILE A 1 93 ? -7.429 -6.170 -7.500 1.00 75.00 93 ILE A CA 1
ATOM 783 C C . ILE A 1 93 ? -8.412 -5.219 -8.208 1.00 75.00 93 ILE A C 1
ATOM 785 O O . ILE A 1 93 ? -9.500 -4.982 -7.687 1.00 75.00 93 ILE A O 1
ATOM 789 N N . ILE A 1 94 ? -8.022 -4.656 -9.362 1.00 69.81 94 ILE A N 1
ATOM 790 C CA . ILE A 1 94 ? -8.784 -3.647 -10.129 1.00 69.81 94 ILE A CA 1
ATOM 791 C C . ILE A 1 94 ? -9.739 -4.299 -11.127 1.00 69.81 94 ILE A C 1
ATOM 793 O O . ILE A 1 94 ? -9.275 -5.185 -11.879 1.00 69.81 94 ILE A O 1
#

Sequence (94 aa):
MISAKLIKDLEKKGFELDFPTFESNENRIIEILAEKNERLYPAIPITLTEHFNYDLILQRLKLPERKKFDQIILIADKIFRKEKIPNTYTRQII

Mean predicted aligned error: 9.45 Å

Radius of gyration: 15.72 Å; Cα contacts (8 Å, |Δi|>4): 60; chains: 1; bounding box: 42×23×37 Å

Foldseek 3Di:
DDDPVVVVVCVVVVDPPPDPDQPDLLSVLLVLLVVVPVVCLVVNLVSQLDDDDPVSSVVNDDPVSVVVVVVSLVVSVVVCVVVVRDRPRSVVPD

Solvent-accessible surface area (backbone atoms only — not comparable to full-atom values): 5754 Å² total; per-residue (Å²): 134,83,54,75,66,58,54,54,57,37,46,74,70,71,45,80,79,81,68,87,78,59,94,40,63,42,54,45,48,51,50,48,54,71,66,70,44,72,88,49,55,74,54,46,52,63,55,52,66,46,83,70,56,64,68,64,40,54,74,74,45,53,75,73,45,43,59,50,48,54,53,46,51,57,51,36,50,56,48,25,65,72,72,69,46,78,49,75,67,56,59,78,75,107

pLDDT: mean 81.32, std 10.63, range [50.81, 91.75]

Secondary structure (DSSP, 8-state):
---HHHHHHHHTTT--------SSHHHHHHHHHHTT-GGGTTHHHHHTTS---HHHHHHHS-HHHHHHHHHHHHHHHHHHHHHT---TTTTTT-